Protein AF-A0A835X2N9-F1 (afdb_monomer_lite)

Radius of gyration: 21.51 Å; chains: 1; bounding box: 54×40×32 Å

Secondary structure (DSSP, 8-state):
--HHHHHHHHHHHHHHHHHHHHHHHHHHHTTSB-TT--B--S-HHHHHHHHHHHHHHHHH-GGGS-S--TTSTTSHHHHHH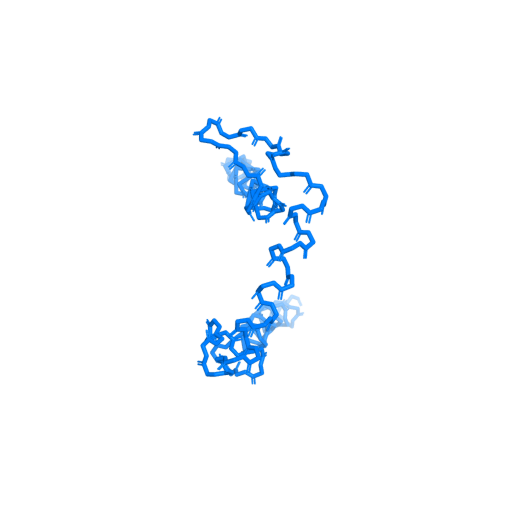HHHHHHHHHHHHHHHH-

Foldseek 3Di:
DPPVVVVVVVVVCVVVVVVVVVVVVCVVQVPQADPVGDGHNDDPVRVVVVVVVVVVVCVVPVPPPPPQPCPDCPHPVVVVVVVCCVVVVVVVVVVVVD

pLDDT: mean 72.79, std 11.53, range [50.09, 89.19]

Structure (mmCIF, N/CA/C/O backbone):
data_AF-A0A835X2N9-F1
#
_entry.id   AF-A0A835X2N9-F1
#
loop_
_atom_site.group_PDB
_atom_site.id
_atom_site.type_symbol
_atom_site.label_atom_id
_atom_site.label_alt_id
_atom_site.label_comp_id
_atom_site.label_asym_id
_atom_site.label_entity_id
_atom_site.label_seq_id
_atom_site.pdbx_PDB_ins_code
_atom_site.Cartn_x
_atom_site.Cartn_y
_atom_site.Cartn_z
_atom_site.occupancy
_atom_site.B_iso_or_equiv
_atom_site.auth_seq_id
_atom_site.auth_comp_id
_atom_site.auth_asym_id
_atom_site.auth_atom_id
_atom_site.pdbx_PDB_model_num
ATOM 1 N N . MET A 1 1 ? 32.858 16.889 -6.149 1.00 55.56 1 MET A N 1
ATOM 2 C 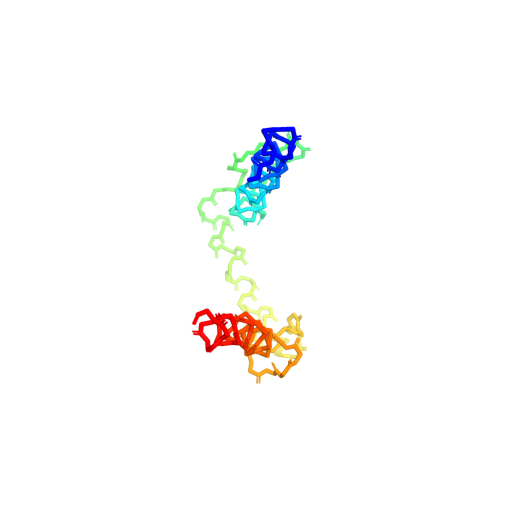CA . MET A 1 1 ? 31.503 17.365 -6.526 1.00 55.56 1 MET A CA 1
ATOM 3 C C . MET A 1 1 ? 31.354 18.827 -6.120 1.00 55.56 1 MET A C 1
ATOM 5 O O . MET A 1 1 ? 31.759 19.172 -5.018 1.00 55.56 1 MET A O 1
ATOM 9 N N . LYS A 1 2 ? 30.849 19.705 -6.999 1.00 61.06 2 LYS A N 1
ATOM 10 C CA . LYS A 1 2 ? 30.684 21.137 -6.683 1.00 61.06 2 LYS A CA 1
ATOM 11 C C . LYS A 1 2 ? 29.569 21.303 -5.637 1.00 61.06 2 LYS A C 1
ATOM 13 O O . LYS A 1 2 ? 28.500 20.720 -5.805 1.00 61.06 2 LYS A O 1
ATOM 18 N N . LYS A 1 3 ? 29.798 22.102 -4.583 1.00 61.25 3 LYS A N 1
ATOM 19 C CA . LYS A 1 3 ? 28.828 22.368 -3.490 1.00 61.25 3 LYS A CA 1
ATOM 20 C C . LYS A 1 3 ? 27.447 22.814 -4.004 1.00 61.25 3 LYS A C 1
ATOM 22 O O . LYS A 1 3 ? 26.436 22.538 -3.371 1.00 61.25 3 LYS A O 1
ATOM 27 N N . THR A 1 4 ? 27.411 23.413 -5.192 1.00 71.94 4 THR A N 1
ATOM 28 C CA . THR A 1 4 ? 26.214 23.842 -5.926 1.00 71.94 4 THR A CA 1
ATOM 29 C C . THR A 1 4 ? 25.251 22.713 -6.304 1.00 71.94 4 THR A C 1
ATOM 31 O O . THR A 1 4 ? 24.072 22.979 -6.482 1.00 71.94 4 THR A O 1
ATOM 34 N N . VAL A 1 5 ? 25.722 21.466 -6.411 1.00 77.56 5 VAL A N 1
ATOM 35 C CA . VAL A 1 5 ? 24.877 20.294 -6.725 1.00 77.56 5 VAL A CA 1
ATOM 36 C C . VAL A 1 5 ? 24.454 19.549 -5.454 1.00 77.56 5 VAL A C 1
ATOM 38 O O . VAL A 1 5 ? 23.429 18.881 -5.433 1.00 77.56 5 VAL A O 1
ATOM 41 N N . PHE A 1 6 ? 25.207 19.700 -4.363 1.00 83.12 6 PHE A N 1
ATOM 42 C CA . PHE A 1 6 ? 24.931 19.000 -3.108 1.00 83.12 6 PHE A CA 1
ATOM 43 C C . PHE A 1 6 ? 23.663 19.530 -2.425 1.00 83.12 6 PHE A C 1
ATOM 45 O O . PHE A 1 6 ? 22.816 18.753 -2.005 1.00 83.12 6 PHE A O 1
ATOM 52 N N . LEU A 1 7 ? 23.494 20.855 -2.386 1.00 85.56 7 LEU A N 1
ATOM 53 C CA . LEU A 1 7 ? 22.331 21.502 -1.774 1.00 85.56 7 LEU A CA 1
ATOM 54 C C . LEU A 1 7 ? 20.977 21.083 -2.394 1.00 85.56 7 LEU A C 1
ATOM 56 O O . LEU 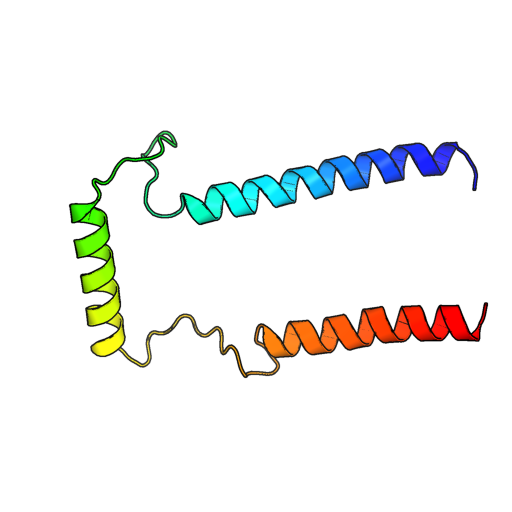A 1 7 ? 20.098 20.681 -1.632 1.00 85.56 7 LEU A O 1
ATOM 60 N N . PRO A 1 8 ? 20.775 21.122 -3.729 1.00 85.19 8 PRO A N 1
ATOM 61 C CA . PRO A 1 8 ? 19.500 20.706 -4.316 1.00 85.19 8 PRO A CA 1
ATOM 62 C C . PRO A 1 8 ? 19.217 19.210 -4.129 1.00 85.19 8 PRO A C 1
ATOM 64 O O . PRO A 1 8 ? 18.066 18.842 -3.914 1.00 85.19 8 PRO A O 1
ATOM 67 N N . ILE A 1 9 ? 20.245 18.353 -4.138 1.00 87.69 9 ILE A N 1
ATOM 68 C CA . ILE A 1 9 ? 20.078 16.915 -3.874 1.00 87.69 9 ILE A CA 1
ATOM 69 C C . ILE A 1 9 ? 19.597 16.686 -2.439 1.00 87.69 9 ILE A C 1
ATOM 71 O O . ILE A 1 9 ? 18.643 15.942 -2.228 1.00 87.69 9 ILE A O 1
ATOM 75 N N . THR A 1 10 ? 20.198 17.355 -1.455 1.00 85.44 10 THR A N 1
ATOM 76 C CA . THR A 1 10 ? 19.779 17.225 -0.054 1.00 85.44 10 THR A CA 1
ATOM 77 C C . THR A 1 10 ? 18.334 17.682 0.148 1.00 85.44 10 THR A C 1
ATOM 79 O O . THR A 1 10 ? 17.566 16.999 0.820 1.00 85.44 10 THR A O 1
ATOM 82 N N . ILE A 1 11 ? 17.930 18.794 -0.475 1.00 87.94 11 ILE A N 1
ATOM 83 C CA . ILE A 1 11 ? 16.545 19.286 -0.407 1.00 87.94 11 ILE A CA 1
ATOM 84 C C . ILE A 1 11 ? 15.578 18.283 -1.048 1.00 87.94 11 ILE A C 1
ATOM 86 O O . ILE A 1 11 ? 14.536 17.992 -0.466 1.00 87.94 11 ILE A O 1
ATOM 90 N N . ALA A 1 12 ? 15.930 17.715 -2.204 1.00 85.12 12 ALA A N 1
ATOM 91 C CA . ALA A 1 12 ? 15.100 16.721 -2.879 1.00 85.12 12 ALA A CA 1
ATOM 92 C C . ALA A 1 12 ? 14.923 15.448 -2.037 1.00 85.12 12 ALA A C 1
ATOM 94 O O . ALA A 1 12 ? 13.809 14.949 -1.917 1.00 85.12 12 ALA A O 1
ATOM 95 N N . VAL A 1 13 ? 15.991 14.954 -1.402 1.00 85.69 13 VAL A N 1
ATOM 96 C CA . VAL A 1 13 ? 15.926 13.775 -0.523 1.00 85.69 13 VAL A CA 1
ATOM 97 C C . VAL A 1 13 ? 15.058 14.044 0.708 1.00 85.69 13 VAL A C 1
ATOM 99 O O . VAL A 1 13 ? 14.248 13.196 1.071 1.00 85.69 13 VAL A O 1
ATOM 102 N N . ILE A 1 14 ? 15.167 15.225 1.323 1.00 84.62 14 ILE A N 1
ATOM 103 C CA . ILE A 1 14 ? 14.329 15.601 2.472 1.00 84.62 14 ILE A CA 1
ATOM 104 C C . ILE A 1 14 ? 12.857 15.732 2.057 1.00 84.62 14 ILE A C 1
ATOM 106 O O . ILE A 1 14 ? 11.978 15.231 2.756 1.00 84.62 14 ILE A O 1
ATOM 110 N N . ALA A 1 15 ? 12.579 16.377 0.922 1.00 81.00 15 ALA A N 1
ATOM 111 C CA . ALA A 1 15 ? 11.220 16.580 0.426 1.00 81.00 15 ALA A CA 1
ATOM 112 C C . ALA A 1 15 ? 10.547 15.264 0.007 1.00 81.00 15 ALA A C 1
ATOM 114 O O . ALA A 1 15 ? 9.396 15.022 0.348 1.00 81.00 15 ALA A O 1
ATOM 115 N N . LEU A 1 16 ? 11.263 14.386 -0.697 1.00 77.44 16 LEU A N 1
ATOM 116 C CA . LEU A 1 16 ? 10.736 13.080 -1.095 1.00 77.44 16 LEU A CA 1
ATOM 117 C C . LEU A 1 16 ? 10.617 12.128 0.101 1.00 77.44 16 LEU A C 1
ATOM 119 O O . LEU A 1 16 ? 9.627 11.409 0.224 1.00 77.44 16 LEU A O 1
ATOM 123 N N . GLY A 1 17 ? 11.591 12.156 1.014 1.00 71.75 17 GLY A N 1
ATOM 124 C CA . GLY A 1 17 ? 11.573 11.351 2.232 1.00 71.75 17 GLY A CA 1
ATOM 125 C C . GLY A 1 17 ? 10.417 11.712 3.165 1.00 71.75 17 GLY A C 1
ATOM 126 O O . GLY A 1 17 ? 9.790 10.816 3.724 1.00 71.75 17 GLY A O 1
ATOM 127 N N . SER A 1 18 ? 10.079 12.999 3.298 1.00 67.00 18 SER A N 1
ATOM 128 C CA . SER A 1 18 ? 8.966 13.441 4.150 1.00 67.00 18 SER A CA 1
ATOM 129 C C . SER A 1 18 ? 7.591 13.049 3.598 1.00 67.00 18 SER A C 1
ATOM 131 O O . SER A 1 18 ? 6.697 12.730 4.380 1.00 67.00 18 SER A O 1
ATOM 133 N N . MET A 1 19 ? 7.425 12.982 2.273 1.00 63.72 19 MET A N 1
ATOM 134 C CA . MET A 1 19 ? 6.178 12.520 1.647 1.00 63.72 19 MET A CA 1
ATOM 135 C C . MET A 1 19 ? 5.921 11.023 1.863 1.00 63.72 19 MET A C 1
ATOM 137 O O . MET A 1 19 ? 4.767 10.614 1.986 1.00 63.72 19 MET A O 1
ATOM 141 N N . GLY A 1 20 ? 6.975 10.208 1.984 1.00 61.84 20 GLY A N 1
ATOM 142 C CA . GLY A 1 20 ? 6.842 8.776 2.268 1.00 61.84 20 GLY A CA 1
ATOM 143 C C . GLY A 1 20 ? 6.165 8.487 3.612 1.00 61.84 20 GLY A C 1
ATOM 144 O O . GLY A 1 20 ? 5.319 7.601 3.696 1.00 61.84 20 GLY A O 1
ATOM 145 N N . PHE A 1 21 ? 6.465 9.271 4.654 1.00 57.25 21 PHE A N 1
ATOM 146 C CA . PHE A 1 21 ? 5.884 9.084 5.992 1.00 57.25 21 PHE A CA 1
ATOM 147 C C . PHE A 1 21 ? 4.387 9.400 6.060 1.00 57.25 21 PHE A C 1
ATOM 149 O O . PHE A 1 21 ? 3.662 8.763 6.826 1.00 57.25 21 PHE A O 1
ATOM 156 N N . ILE A 1 22 ? 3.911 10.335 5.234 1.00 58.75 22 ILE A N 1
ATOM 157 C CA . ILE A 1 22 ? 2.488 10.684 5.163 1.00 58.75 22 ILE A CA 1
ATOM 158 C C . ILE A 1 22 ? 1.681 9.480 4.666 1.00 58.75 22 ILE A C 1
ATOM 160 O O . ILE A 1 22 ? 0.629 9.187 5.225 1.00 58.75 22 ILE A O 1
ATOM 164 N N . GLY A 1 23 ? 2.202 8.731 3.688 1.00 60.00 23 GLY A N 1
ATOM 165 C CA . GLY A 1 23 ? 1.545 7.533 3.162 1.00 60.00 23 GLY A CA 1
ATOM 166 C C . GLY A 1 23 ? 1.347 6.432 4.209 1.00 60.00 23 GLY A C 1
ATOM 167 O O . GLY A 1 23 ? 0.269 5.850 4.276 1.00 60.00 23 GLY A O 1
ATOM 168 N N . PHE A 1 24 ? 2.341 6.179 5.068 1.00 58.03 24 PHE A N 1
ATOM 169 C CA . PHE A 1 24 ? 2.240 5.153 6.117 1.00 58.03 24 PHE A CA 1
ATOM 170 C C . PHE A 1 24 ? 1.274 5.541 7.236 1.00 58.03 24 PHE A C 1
ATOM 172 O O . PHE A 1 24 ? 0.445 4.724 7.635 1.00 58.03 24 PHE A O 1
ATOM 179 N N . ALA A 1 25 ? 1.344 6.788 7.711 1.00 59.12 25 ALA A N 1
ATOM 180 C CA . ALA A 1 25 ? 0.410 7.288 8.716 1.00 59.12 25 ALA A CA 1
ATOM 181 C C . ALA A 1 25 ? -1.025 7.287 8.170 1.00 59.12 25 ALA A C 1
ATOM 183 O O . ALA A 1 25 ? -1.948 6.853 8.852 1.00 59.12 25 ALA A O 1
ATOM 184 N N . TYR A 1 26 ? -1.207 7.696 6.913 1.00 58.44 26 TYR A N 1
ATOM 185 C CA . TYR A 1 26 ? -2.505 7.646 6.254 1.00 58.44 26 TYR A CA 1
ATOM 186 C C . TYR A 1 26 ? -3.004 6.201 6.128 1.00 58.44 26 TYR A C 1
ATOM 188 O O . TYR A 1 26 ? -4.118 5.923 6.550 1.00 58.44 26 TYR A O 1
ATOM 196 N N . ALA A 1 27 ? -2.174 5.259 5.665 1.00 59.56 27 ALA A N 1
ATOM 197 C CA . ALA A 1 27 ? -2.531 3.842 5.534 1.00 59.56 27 ALA A CA 1
ATOM 198 C C . ALA A 1 27 ? -2.901 3.167 6.869 1.00 59.56 27 ALA A C 1
ATOM 200 O O . ALA A 1 27 ? -3.783 2.315 6.886 1.00 59.56 27 ALA A O 1
ATOM 201 N N . GLN A 1 28 ? -2.281 3.557 7.989 1.00 60.53 28 GLN A N 1
ATOM 202 C CA . GLN A 1 28 ? -2.641 3.047 9.321 1.00 60.53 28 GLN A CA 1
ATOM 203 C C . GLN A 1 28 ? -3.999 3.562 9.823 1.00 60.53 28 GLN A C 1
ATOM 205 O O . GLN A 1 28 ? -4.639 2.891 10.629 1.00 60.53 28 GLN A O 1
ATOM 210 N N . TYR A 1 29 ? -4.441 4.730 9.351 1.00 59.31 29 TYR A N 1
ATOM 211 C CA . TYR A 1 29 ? -5.724 5.338 9.714 1.00 59.31 29 TYR A CA 1
ATOM 212 C C . TYR A 1 29 ? -6.805 5.195 8.628 1.00 59.31 29 TYR A C 1
ATOM 214 O O . TYR A 1 29 ? -7.972 5.494 8.893 1.00 59.31 29 TYR A O 1
ATOM 222 N N . MET A 1 30 ? -6.460 4.716 7.426 1.00 60.06 30 MET A N 1
ATOM 223 C CA . MET A 1 30 ? -7.405 4.452 6.338 1.00 60.06 30 MET A CA 1
ATOM 224 C C . MET A 1 30 ? -8.421 3.394 6.782 1.00 60.06 30 MET A C 1
ATOM 226 O O . MET A 1 30 ? -8.133 2.202 6.818 1.00 60.06 30 MET A O 1
ATOM 230 N N . GLY A 1 31 ? -9.619 3.856 7.139 1.00 62.38 31 GLY A N 1
ATOM 231 C CA . GLY A 1 31 ? -10.724 3.038 7.649 1.00 62.38 31 GLY A CA 1
ATOM 232 C C . GLY A 1 31 ? -11.314 3.556 8.961 1.00 62.38 31 GLY A C 1
ATOM 233 O O . GLY A 1 31 ? -12.439 3.200 9.300 1.00 62.38 31 GLY A O 1
ATOM 234 N N . ASN A 1 32 ? -10.594 4.435 9.665 1.00 70.81 32 ASN A N 1
ATOM 235 C CA . ASN A 1 32 ? -11.012 5.007 10.943 1.00 70.81 32 ASN A CA 1
ATOM 236 C C . ASN A 1 32 ? -10.791 6.530 11.014 1.00 70.81 32 ASN A C 1
ATOM 238 O O . ASN A 1 32 ? -10.307 7.063 12.019 1.00 70.81 32 ASN A O 1
ATOM 242 N N . VAL A 1 33 ? -11.102 7.211 9.907 1.00 71.75 33 VAL A N 1
ATOM 243 C CA . VAL A 1 33 ? -11.005 8.667 9.755 1.00 71.75 33 VAL A CA 1
ATOM 244 C C . VAL A 1 33 ? -12.379 9.284 9.519 1.00 71.75 33 VAL A C 1
ATOM 246 O O . VAL A 1 33 ? -13.149 8.798 8.692 1.00 71.75 33 VAL A O 1
ATOM 249 N N . GLY A 1 34 ? -12.681 10.349 10.261 1.00 67.56 34 GLY A N 1
ATOM 250 C CA . GLY A 1 34 ? -13.904 11.137 10.122 1.00 67.56 34 GLY A CA 1
ATOM 251 C C . GLY A 1 34 ? -13.871 12.047 8.900 1.00 67.56 34 GLY A C 1
ATOM 252 O O . GLY A 1 34 ? -12.841 12.205 8.241 1.00 67.56 34 GLY A O 1
ATOM 253 N N . SER A 1 35 ? -15.004 12.681 8.595 1.00 72.00 35 SER A N 1
ATOM 254 C CA . SER A 1 35 ? -15.142 13.572 7.434 1.00 72.00 35 SER A CA 1
ATOM 255 C C . SER A 1 35 ? -14.200 14.779 7.461 1.00 72.00 35 SER A C 1
ATOM 257 O O . SER A 1 35 ? -13.930 15.347 6.406 1.00 72.00 35 SER A O 1
ATOM 259 N N . ALA A 1 36 ? -13.698 15.173 8.637 1.00 76.06 36 ALA A N 1
ATOM 260 C CA . ALA A 1 36 ? -12.722 16.250 8.789 1.00 76.06 36 ALA A CA 1
ATOM 261 C C . ALA A 1 36 ? -11.301 15.733 9.096 1.00 76.06 36 ALA A C 1
ATOM 263 O O . ALA A 1 36 ? -10.419 16.518 9.442 1.00 76.06 36 ALA A O 1
ATOM 264 N N . GLY A 1 37 ? -11.053 14.427 8.934 1.00 67.00 37 GLY A N 1
ATOM 265 C CA . GLY A 1 37 ? -9.752 13.802 9.181 1.00 67.00 37 GLY A CA 1
ATOM 266 C C . GLY A 1 37 ? -9.502 13.435 10.644 1.00 67.00 37 GLY A C 1
ATOM 267 O O . GLY A 1 37 ? -8.359 13.166 11.013 1.00 67.00 37 GLY A O 1
ATOM 268 N N . GLU A 1 38 ? -10.539 13.416 11.488 1.00 72.50 38 GLU A N 1
ATOM 269 C CA . GLU A 1 38 ? -10.405 12.966 12.871 1.00 72.50 38 GLU A CA 1
ATOM 270 C C . GLU A 1 38 ? -10.069 11.480 12.914 1.00 72.50 38 GLU A C 1
ATOM 272 O O . GLU A 1 38 ? -10.756 10.662 12.308 1.00 72.50 38 GLU A O 1
ATOM 277 N N . THR A 1 39 ? -9.038 11.116 13.662 1.00 69.75 39 THR A N 1
ATOM 278 C CA . THR A 1 39 ? -8.670 9.717 13.875 1.00 69.75 39 THR A CA 1
ATOM 279 C C . THR A 1 39 ? -9.474 9.126 15.037 1.00 69.75 39 THR A C 1
ATOM 281 O O . THR A 1 39 ? -9.781 9.838 15.992 1.00 69.75 39 THR A O 1
ATOM 284 N N . GLY A 1 40 ? -9.832 7.837 14.984 1.00 70.38 40 GLY A N 1
ATOM 285 C CA . GLY A 1 40 ? -10.497 7.174 16.120 1.00 70.38 40 GLY A CA 1
ATOM 286 C C . GLY A 1 40 ? -12.031 7.166 16.099 1.00 70.38 40 GLY A C 1
ATOM 287 O O . GLY A 1 40 ? -12.626 7.025 17.161 1.00 70.38 40 GLY A O 1
ATOM 288 N N . GLN A 1 41 ? -12.673 7.333 14.939 1.00 74.25 41 GLN A N 1
ATOM 289 C CA . GLN A 1 41 ? -14.141 7.402 14.812 1.00 74.25 41 GLN A CA 1
ATOM 290 C C . GLN A 1 41 ? -14.888 6.155 15.308 1.00 74.25 41 GLN A C 1
ATOM 292 O O . GLN A 1 41 ? -15.912 6.270 15.970 1.00 74.25 41 GLN A O 1
ATOM 297 N N . ASN A 1 42 ? -14.377 4.973 14.988 1.00 75.00 42 ASN A N 1
ATOM 298 C CA . ASN A 1 42 ? -14.964 3.693 15.340 1.00 75.00 42 ASN A CA 1
ATOM 299 C C . ASN A 1 42 ? -14.377 3.190 16.661 1.00 75.00 42 ASN A C 1
ATOM 301 O O . ASN A 1 42 ? -13.161 3.210 16.889 1.00 75.00 42 ASN A O 1
ATOM 305 N N . THR A 1 43 ? -15.245 2.648 17.502 1.00 82.25 43 THR A N 1
ATOM 306 C CA . THR A 1 43 ? -14.866 1.912 18.709 1.00 82.25 43 THR A CA 1
ATOM 307 C C . THR A 1 43 ? -14.167 0.591 18.362 1.00 82.25 43 THR A C 1
ATOM 309 O O . THR A 1 43 ? -14.180 0.124 17.220 1.00 82.25 43 THR A O 1
ATOM 312 N N . LEU A 1 44 ? -13.532 -0.049 19.350 1.00 78.44 44 LEU A N 1
ATOM 313 C CA . LEU A 1 44 ? -12.866 -1.344 19.148 1.00 78.44 44 LEU A CA 1
ATOM 314 C C . LEU A 1 44 ? -13.844 -2.441 18.690 1.00 78.44 44 LEU A C 1
ATOM 316 O O . LEU A 1 44 ? -13.495 -3.268 17.852 1.00 78.44 44 LEU A O 1
ATOM 320 N N . GLU A 1 45 ? -15.069 -2.430 19.214 1.00 82.69 45 GLU A N 1
ATOM 321 C CA . GLU A 1 45 ? -16.105 -3.406 18.862 1.00 82.69 45 GLU A CA 1
ATOM 322 C C . GLU A 1 45 ? -16.578 -3.227 17.415 1.00 82.69 45 GLU A C 1
ATOM 324 O O . GLU A 1 45 ? -16.687 -4.197 16.668 1.00 82.69 45 GLU A O 1
ATOM 329 N N . GLU A 1 46 ? -16.783 -1.985 16.978 1.00 81.75 46 GLU A N 1
ATOM 330 C CA . GLU A 1 46 ? -17.159 -1.691 15.592 1.00 81.75 46 GLU A CA 1
ATOM 331 C C . GLU A 1 46 ? -16.068 -2.123 14.609 1.00 81.75 46 GLU A C 1
ATOM 333 O O . GLU A 1 46 ? -16.383 -2.709 13.572 1.00 81.75 46 GLU A O 1
ATOM 338 N N . HIS A 1 47 ? -14.788 -1.941 14.955 1.00 79.69 47 HIS A N 1
ATOM 339 C CA . HIS A 1 47 ? -13.682 -2.491 14.164 1.00 79.69 47 HIS A CA 1
ATOM 340 C C . HIS A 1 47 ? -13.721 -4.016 14.093 1.00 79.69 47 HIS A C 1
ATOM 342 O O . HIS A 1 47 ? -13.510 -4.588 13.023 1.00 79.69 47 HIS A O 1
ATOM 348 N N . LEU A 1 48 ? -13.991 -4.683 15.218 1.00 82.62 48 LEU A N 1
ATOM 349 C CA . LEU A 1 48 ? -14.054 -6.140 15.277 1.00 82.62 48 LEU A CA 1
ATOM 350 C C . LEU A 1 48 ? -15.194 -6.684 14.404 1.00 82.62 48 LEU A C 1
ATOM 352 O O . LEU A 1 48 ? -15.025 -7.682 13.699 1.00 82.62 48 LEU A O 1
ATOM 356 N N . GLN A 1 49 ? -16.341 -6.007 14.408 1.00 85.75 49 GLN A N 1
ATOM 357 C CA . GLN A 1 49 ? -17.471 -6.342 13.546 1.00 85.75 49 GLN A CA 1
ATOM 358 C C . GLN A 1 49 ? -17.166 -6.085 12.068 1.00 85.75 49 GLN A C 1
ATOM 360 O O . GLN A 1 49 ? -17.486 -6.932 11.233 1.00 85.75 49 GLN A O 1
ATOM 365 N N . LEU A 1 50 ? -16.516 -4.966 11.732 1.00 83.62 50 LEU A N 1
ATOM 366 C CA . LEU A 1 50 ? -16.105 -4.673 10.357 1.00 83.62 50 LEU A CA 1
ATOM 367 C C . LEU A 1 50 ? -15.134 -5.736 9.826 1.00 83.62 50 LEU A C 1
ATOM 369 O O . LEU A 1 50 ? -15.303 -6.226 8.712 1.00 83.62 50 LEU A O 1
ATOM 373 N N . ALA A 1 51 ? -14.154 -6.127 10.646 1.00 80.69 51 ALA A N 1
ATOM 374 C CA . ALA A 1 51 ? -13.177 -7.153 10.302 1.00 80.69 51 ALA A CA 1
ATOM 375 C C . ALA A 1 51 ? -13.840 -8.516 10.062 1.00 80.69 51 ALA A C 1
ATOM 377 O O . ALA A 1 51 ? -13.527 -9.185 9.079 1.00 80.69 51 ALA A O 1
ATOM 378 N N . ARG A 1 52 ? -14.802 -8.911 10.907 1.00 82.75 52 ARG A N 1
ATOM 379 C CA . ARG A 1 52 ? -15.577 -10.149 10.713 1.00 82.75 52 ARG A CA 1
ATOM 380 C C . ARG A 1 52 ? -16.365 -10.132 9.410 1.00 82.75 52 ARG A C 1
ATOM 382 O O . ARG A 1 52 ? -16.261 -11.077 8.637 1.00 82.75 52 ARG A O 1
ATOM 389 N N . ARG A 1 53 ? -17.057 -9.030 9.112 1.00 85.88 53 ARG A N 1
ATOM 390 C CA . ARG A 1 53 ? -17.782 -8.879 7.841 1.00 85.88 53 ARG A CA 1
ATOM 391 C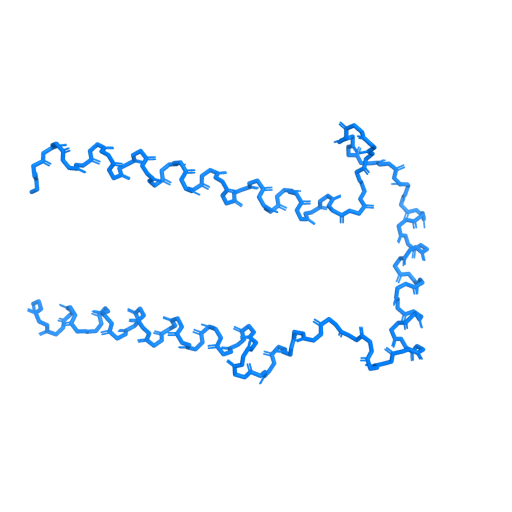 C . ARG A 1 53 ? -16.856 -8.907 6.629 1.00 85.88 53 ARG A C 1
ATOM 393 O O . ARG A 1 53 ? -17.240 -9.443 5.598 1.00 85.88 53 ARG A O 1
ATOM 400 N N . ALA A 1 54 ? -15.650 -8.347 6.734 1.00 80.44 54 ALA A N 1
ATOM 401 C CA . ALA A 1 54 ? -14.664 -8.412 5.659 1.00 80.44 54 ALA A CA 1
ATOM 402 C C . ALA A 1 54 ? -14.216 -9.859 5.390 1.00 80.44 54 ALA A C 1
ATOM 404 O O . ALA A 1 54 ? -14.123 -10.257 4.232 1.00 80.44 54 ALA A O 1
ATOM 405 N N . ILE A 1 55 ? -14.001 -10.658 6.442 1.00 80.56 55 ILE A N 1
ATOM 406 C CA . ILE A 1 55 ? -13.676 -12.088 6.321 1.00 80.56 55 ILE A CA 1
ATOM 407 C C . ILE A 1 55 ? -14.840 -12.848 5.679 1.00 80.56 55 ILE A C 1
ATOM 409 O O . ILE A 1 55 ? -14.637 -13.517 4.670 1.00 80.56 55 ILE A O 1
ATOM 413 N N . GLU A 1 56 ? -16.060 -12.684 6.196 1.00 85.19 56 GLU A N 1
ATOM 414 C CA . GLU A 1 56 ? -17.268 -13.320 5.648 1.00 85.19 56 GLU A CA 1
ATOM 415 C C . GLU A 1 56 ? -17.487 -12.950 4.172 1.00 85.19 56 GLU A C 1
ATOM 417 O O . GLU A 1 56 ? -17.839 -13.800 3.356 1.00 85.19 56 GLU A O 1
ATOM 422 N N . ALA A 1 57 ? -17.237 -11.691 3.797 1.00 79.62 57 ALA A N 1
ATOM 423 C CA . ALA A 1 57 ? -17.359 -11.227 2.419 1.00 79.62 57 ALA A CA 1
ATOM 424 C C . ALA A 1 57 ? -16.332 -11.881 1.482 1.00 79.62 57 ALA A C 1
ATOM 426 O O . ALA A 1 57 ? -16.682 -12.204 0.345 1.00 79.62 57 ALA A O 1
ATOM 427 N N . VAL A 1 58 ? -15.096 -12.092 1.948 1.00 75.44 58 VAL A N 1
ATOM 428 C CA . VAL A 1 58 ? -14.041 -12.791 1.195 1.00 75.44 58 VAL A CA 1
ATOM 429 C C . VAL A 1 58 ? -14.337 -14.287 1.094 1.00 75.44 58 VAL A C 1
ATOM 431 O O . VAL A 1 58 ? -14.189 -14.855 0.015 1.00 75.44 58 VAL A O 1
ATOM 434 N N . GLU A 1 59 ? -14.806 -14.922 2.170 1.00 75.31 59 GLU A N 1
ATOM 435 C CA . GLU A 1 59 ? -15.217 -16.333 2.157 1.00 75.31 59 GLU A CA 1
ATOM 436 C C . GLU A 1 59 ? -16.403 -16.576 1.216 1.00 75.31 59 GLU A C 1
ATOM 438 O O . GLU A 1 59 ? -16.421 -17.564 0.483 1.00 75.31 59 GLU A O 1
ATOM 443 N N . ALA A 1 60 ? -17.369 -15.654 1.188 1.00 84.00 60 ALA A N 1
ATOM 444 C CA . ALA A 1 60 ? -18.510 -15.717 0.281 1.00 84.00 60 ALA A CA 1
ATOM 445 C C . ALA A 1 60 ? -18.142 -15.374 -1.174 1.00 84.00 60 ALA A C 1
ATOM 447 O O . ALA A 1 60 ? -18.818 -15.826 -2.098 1.00 84.00 60 ALA A O 1
ATOM 448 N N . ASN A 1 61 ? -17.083 -14.585 -1.394 1.00 75.50 61 ASN A N 1
ATOM 449 C CA . ASN A 1 61 ? -16.649 -14.128 -2.716 1.00 75.50 61 ASN A CA 1
ATOM 450 C C . ASN A 1 61 ? -15.138 -14.346 -2.920 1.00 75.50 61 ASN A C 1
ATOM 452 O O . ASN A 1 61 ? -14.387 -13.380 -3.081 1.00 75.50 61 ASN A O 1
ATOM 456 N N . PRO A 1 62 ? -14.670 -15.605 -2.984 1.00 64.38 62 PRO A N 1
ATOM 457 C CA . PRO A 1 62 ? -13.241 -15.918 -3.068 1.00 64.38 62 PRO A CA 1
ATOM 458 C C . PRO A 1 62 ? -12.566 -15.379 -4.341 1.00 64.38 62 PRO A C 1
ATOM 460 O O . PRO A 1 62 ? -11.353 -15.189 -4.370 1.00 64.38 62 PRO A O 1
ATOM 463 N N . ALA A 1 63 ? -13.342 -15.082 -5.388 1.00 66.81 63 ALA A N 1
ATOM 464 C CA . ALA A 1 63 ? -12.855 -14.475 -6.627 1.00 66.81 63 ALA A CA 1
ATOM 465 C C . ALA A 1 63 ? -12.747 -12.933 -6.580 1.00 66.81 63 ALA A C 1
ATOM 467 O O . ALA A 1 63 ? -12.233 -12.340 -7.523 1.00 66.81 63 ALA A O 1
ATOM 468 N N . ALA A 1 64 ? -13.222 -12.273 -5.516 1.00 63.56 64 ALA A N 1
ATOM 469 C CA . ALA A 1 64 ? -13.271 -10.809 -5.403 1.00 63.56 64 ALA A CA 1
ATOM 470 C C . ALA A 1 64 ? -12.018 -10.178 -4.756 1.00 63.56 64 ALA A C 1
ATOM 472 O O . ALA A 1 64 ? -12.023 -8.989 -4.438 1.00 63.56 64 ALA A O 1
ATOM 473 N N . GLY A 1 65 ? -10.948 -10.954 -4.537 1.00 58.44 65 GLY A N 1
ATOM 474 C CA . GLY A 1 65 ? -9.684 -10.448 -3.985 1.00 58.44 65 GLY A CA 1
ATOM 475 C C . GLY A 1 65 ? -9.069 -9.33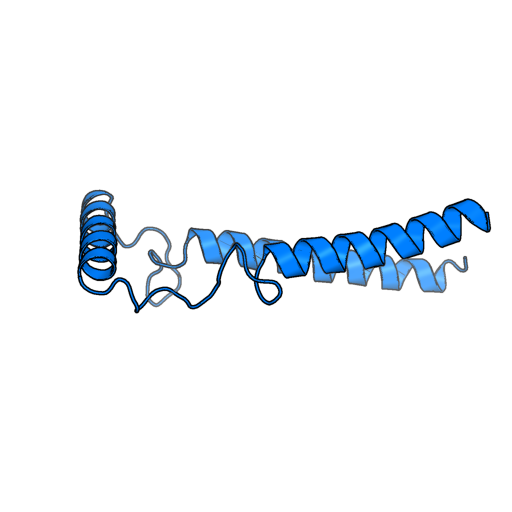3 -4.844 1.00 58.44 65 GLY A C 1
ATOM 476 O O . GLY A 1 65 ? -9.314 -9.282 -6.046 1.00 58.44 65 GLY A O 1
ATOM 477 N N . SER A 1 66 ? -8.244 -8.456 -4.245 1.00 59.16 66 SER A N 1
ATOM 478 C CA . SER A 1 66 ? -7.720 -7.197 -4.835 1.00 59.16 66 SER A CA 1
ATOM 479 C C . SER A 1 66 ? -6.879 -7.337 -6.113 1.00 59.16 66 SER A C 1
ATOM 481 O O . SER A 1 66 ? -6.242 -6.372 -6.536 1.00 59.16 66 SER A O 1
ATOM 483 N N . GLY A 1 67 ? -6.804 -8.533 -6.701 1.00 53.44 67 GLY A N 1
ATOM 484 C CA . GLY A 1 67 ? -6.038 -8.799 -7.909 1.00 53.44 67 GLY A CA 1
ATOM 485 C C . GLY A 1 67 ? -4.554 -8.498 -7.746 1.00 53.44 67 GLY A C 1
ATOM 486 O O . GLY A 1 67 ? -3.886 -8.291 -8.747 1.00 53.44 67 GLY A O 1
ATOM 487 N N . THR A 1 68 ? -4.031 -8.435 -6.514 1.00 52.41 68 THR A N 1
ATOM 488 C CA . THR A 1 68 ? -2.600 -8.259 -6.242 1.00 52.41 68 THR A CA 1
ATOM 489 C C . THR A 1 68 ? -2.019 -9.617 -5.865 1.00 52.41 68 THR A C 1
ATOM 491 O O . THR A 1 68 ? -1.870 -9.930 -4.682 1.00 52.41 68 THR A O 1
ATOM 494 N N . PRO A 1 69 ? -1.764 -10.497 -6.843 1.00 50.09 69 PRO A N 1
ATOM 495 C CA . PRO A 1 69 ? -1.182 -11.789 -6.558 1.00 50.09 69 PRO A CA 1
ATOM 496 C C . PRO A 1 69 ? 0.216 -11.596 -5.964 1.00 50.09 69 PRO A C 1
ATOM 498 O O . PRO A 1 69 ? 1.137 -11.099 -6.602 1.00 50.09 69 PRO A O 1
ATOM 501 N N . VAL A 1 70 ? 0.382 -11.999 -4.704 1.00 53.25 70 VAL A N 1
ATOM 502 C CA . VAL A 1 70 ? 1.674 -11.932 -4.004 1.00 53.25 70 VAL A CA 1
ATOM 503 C C . VAL A 1 70 ? 2.729 -12.780 -4.724 1.00 53.25 70 VAL A C 1
ATOM 505 O O . VAL A 1 70 ? 3.905 -12.460 -4.642 1.00 53.25 70 VAL A O 1
ATOM 508 N N . LEU A 1 71 ? 2.313 -13.810 -5.467 1.00 50.62 71 LEU A N 1
ATOM 509 C CA . LEU A 1 71 ? 3.183 -14.775 -6.148 1.00 50.62 71 LEU A CA 1
ATOM 510 C C . LEU A 1 71 ? 3.274 -14.590 -7.675 1.00 50.62 71 LEU A C 1
ATOM 512 O O . LEU A 1 71 ? 3.900 -15.419 -8.328 1.00 50.62 71 LEU A O 1
ATOM 516 N N . ASP A 1 72 ? 2.668 -13.550 -8.251 1.00 54.28 72 ASP A N 1
ATOM 517 C CA . ASP A 1 72 ? 2.755 -13.300 -9.698 1.00 54.28 72 ASP A CA 1
ATOM 518 C C . ASP A 1 72 ? 3.928 -12.376 -10.040 1.00 54.28 72 ASP A C 1
ATOM 520 O O . ASP A 1 72 ? 4.362 -11.552 -9.225 1.00 54.28 72 ASP A O 1
ATOM 524 N N . ALA A 1 73 ? 4.423 -12.493 -11.269 1.00 53.62 73 ALA A N 1
ATOM 525 C CA . ALA A 1 73 ? 5.510 -11.670 -11.791 1.00 53.62 73 ALA A CA 1
ATOM 526 C C . ALA A 1 73 ? 5.105 -10.192 -11.964 1.00 53.62 73 ALA A C 1
ATOM 528 O O . ALA A 1 73 ? 5.967 -9.318 -11.907 1.00 53.62 73 ALA A O 1
ATOM 529 N N . ASP A 1 74 ? 3.804 -9.914 -12.086 1.00 55.59 74 ASP A N 1
ATOM 530 C CA . ASP A 1 74 ? 3.235 -8.558 -12.092 1.00 55.59 74 ASP A CA 1
ATOM 531 C C . ASP A 1 74 ? 2.836 -8.066 -10.682 1.00 55.59 74 ASP A C 1
ATOM 533 O O . ASP A 1 74 ? 2.345 -6.950 -10.504 1.00 55.59 74 ASP A O 1
ATOM 537 N N . GLY A 1 75 ? 3.048 -8.899 -9.658 1.00 60.25 75 GLY A N 1
ATOM 538 C CA . GLY A 1 75 ? 2.752 -8.614 -8.259 1.00 60.25 75 GLY A CA 1
ATOM 539 C C . GLY A 1 75 ? 3.955 -8.132 -7.444 1.00 60.25 75 GLY A C 1
ATOM 540 O O . GLY A 1 75 ? 5.031 -7.820 -7.955 1.00 60.25 75 GLY A O 1
ATOM 541 N N . VAL A 1 76 ? 3.789 -8.094 -6.119 1.00 64.06 76 VAL A N 1
ATOM 542 C CA . VAL A 1 76 ? 4.806 -7.564 -5.188 1.00 64.06 76 VAL A CA 1
ATOM 543 C C . VAL A 1 76 ? 6.127 -8.341 -5.267 1.00 64.06 76 VAL A C 1
ATOM 545 O O . VAL A 1 76 ? 7.192 -7.725 -5.252 1.00 64.06 76 VAL A O 1
ATOM 548 N N . ILE A 1 77 ? 6.091 -9.674 -5.391 1.00 68.69 77 ILE A N 1
ATOM 549 C CA . ILE A 1 77 ? 7.315 -10.486 -5.496 1.00 68.69 77 ILE A CA 1
ATOM 550 C C . ILE A 1 77 ? 8.029 -10.259 -6.830 1.00 68.69 77 ILE A C 1
ATOM 552 O O . ILE A 1 77 ? 9.250 -10.101 -6.830 1.00 68.69 77 ILE A O 1
ATOM 556 N N . GLY A 1 78 ? 7.300 -10.165 -7.944 1.00 69.00 78 GLY A N 1
ATOM 557 C CA . GLY A 1 78 ? 7.893 -9.793 -9.228 1.00 69.00 78 GLY A CA 1
ATOM 558 C C . GLY A 1 78 ? 8.563 -8.418 -9.181 1.00 69.00 78 GLY A C 1
ATOM 559 O O . GLY A 1 78 ? 9.716 -8.272 -9.593 1.00 69.00 78 GLY A O 1
ATOM 560 N N . GLY A 1 79 ? 7.907 -7.443 -8.544 1.00 74.25 79 GLY A N 1
ATOM 561 C CA . GLY A 1 79 ? 8.483 -6.125 -8.272 1.00 74.25 79 GLY A CA 1
ATOM 562 C C . GLY A 1 79 ? 9.776 -6.180 -7.446 1.00 74.25 79 GLY A C 1
ATOM 563 O O . GLY A 1 79 ? 10.752 -5.516 -7.796 1.00 74.25 79 GLY A O 1
ATOM 564 N N . ILE A 1 80 ? 9.827 -7.005 -6.392 1.00 76.62 80 ILE A N 1
ATOM 565 C CA . ILE A 1 80 ? 11.032 -7.199 -5.562 1.00 76.62 80 ILE A CA 1
ATOM 566 C C . ILE A 1 80 ? 12.172 -7.826 -6.373 1.00 76.62 80 ILE A C 1
ATOM 568 O O . ILE A 1 80 ? 13.317 -7.389 -6.251 1.00 76.62 80 ILE A O 1
ATOM 572 N N . ILE A 1 81 ? 11.878 -8.816 -7.218 1.00 79.50 81 ILE A N 1
ATOM 573 C CA . ILE A 1 81 ? 12.881 -9.478 -8.063 1.00 79.50 81 ILE A CA 1
ATOM 574 C C . ILE A 1 81 ? 13.457 -8.493 -9.085 1.00 79.50 81 ILE A C 1
ATOM 576 O O . ILE A 1 81 ? 14.678 -8.391 -9.210 1.00 79.50 81 ILE A O 1
ATOM 580 N N . ILE A 1 82 ? 12.606 -7.730 -9.778 1.00 79.19 82 ILE A N 1
ATOM 581 C CA . ILE A 1 82 ? 13.041 -6.732 -10.765 1.00 79.19 82 ILE A CA 1
ATOM 582 C C . ILE A 1 82 ? 13.868 -5.638 -10.083 1.00 79.19 82 ILE A C 1
ATOM 584 O O . ILE A 1 82 ? 14.959 -5.308 -10.551 1.00 79.19 82 ILE A O 1
ATOM 588 N N . ALA A 1 83 ? 13.402 -5.111 -8.948 1.00 81.75 83 ALA A N 1
ATOM 589 C CA . ALA A 1 83 ? 14.146 -4.116 -8.184 1.00 81.75 83 ALA A CA 1
ATOM 590 C C . ALA A 1 83 ? 15.509 -4.663 -7.726 1.00 81.75 83 ALA A C 1
ATOM 592 O O . ALA A 1 83 ? 16.535 -4.013 -7.930 1.00 81.75 83 ALA A O 1
ATOM 593 N N . GLY A 1 84 ? 15.545 -5.880 -7.176 1.00 85.62 84 GLY A N 1
ATOM 594 C CA . GLY A 1 84 ? 16.779 -6.546 -6.765 1.00 85.62 84 GLY A CA 1
ATOM 595 C C . GLY A 1 84 ? 17.760 -6.742 -7.922 1.00 85.62 84 GLY A C 1
ATOM 596 O O . GLY A 1 84 ? 18.950 -6.473 -7.766 1.00 85.62 84 GLY A O 1
ATOM 597 N N . ALA A 1 85 ? 17.272 -7.131 -9.100 1.00 87.31 85 ALA A N 1
ATOM 598 C CA . ALA A 1 85 ? 18.096 -7.314 -10.290 1.00 87.31 85 ALA A CA 1
ATOM 599 C C . ALA A 1 85 ? 18.661 -5.989 -10.826 1.00 87.31 85 ALA A C 1
ATOM 601 O O . ALA A 1 85 ? 19.837 -5.922 -11.178 1.00 87.31 85 ALA A O 1
ATOM 602 N N . VAL A 1 86 ? 17.860 -4.921 -10.855 1.00 87.44 86 VAL A N 1
ATOM 603 C CA . VAL A 1 86 ? 18.303 -3.604 -11.337 1.00 87.44 86 VAL A CA 1
ATOM 604 C C . VAL A 1 86 ? 19.308 -2.985 -10.369 1.00 87.44 86 VAL A C 1
ATOM 606 O O . VAL A 1 86 ? 20.421 -2.644 -10.768 1.00 87.44 86 VAL A O 1
ATOM 609 N N . PHE A 1 87 ? 18.956 -2.868 -9.088 1.00 89.19 87 PHE A N 1
ATOM 610 C CA . PHE A 1 87 ? 19.838 -2.243 -8.103 1.00 89.19 87 PHE A CA 1
ATOM 611 C C . PHE A 1 87 ? 21.069 -3.107 -7.801 1.00 89.19 87 PHE A C 1
ATOM 613 O O . PHE A 1 87 ? 22.171 -2.573 -7.682 1.00 89.19 87 PHE A O 1
ATOM 620 N N . GLY A 1 88 ? 20.914 -4.433 -7.747 1.00 87.00 88 GLY A N 1
ATOM 621 C CA . GLY A 1 88 ? 22.026 -5.372 -7.602 1.00 87.00 88 GLY A CA 1
ATOM 622 C C . GLY A 1 88 ? 22.937 -5.411 -8.830 1.00 87.00 88 GLY A C 1
ATOM 623 O O . GLY A 1 88 ? 24.156 -5.433 -8.689 1.00 87.00 88 GLY A O 1
ATOM 624 N N . GLY A 1 89 ? 22.375 -5.346 -10.040 1.00 86.56 89 GLY A N 1
ATOM 625 C CA . GLY A 1 89 ? 23.147 -5.300 -11.283 1.00 86.56 89 GLY A CA 1
ATOM 626 C C . GLY A 1 89 ? 23.960 -4.013 -11.417 1.00 86.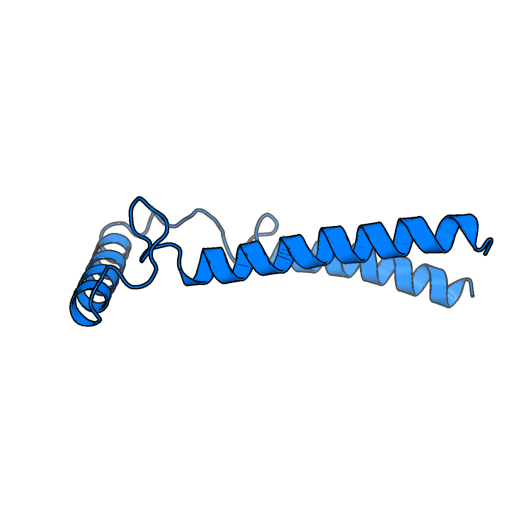56 89 GLY A C 1
ATOM 627 O O . GLY A 1 89 ? 25.144 -4.057 -11.749 1.00 86.56 89 GLY A O 1
ATOM 628 N N . VAL A 1 90 ? 23.358 -2.865 -11.091 1.00 86.50 90 VAL A N 1
ATOM 629 C CA . VAL A 1 90 ? 24.062 -1.575 -11.072 1.00 86.50 90 VAL A CA 1
ATOM 630 C C . VAL A 1 90 ? 25.157 -1.560 -10.003 1.00 86.50 90 VAL A C 1
ATOM 632 O O . VAL A 1 90 ? 26.267 -1.114 -10.292 1.00 86.50 90 VAL A O 1
ATOM 635 N N . SER A 1 91 ? 24.898 -2.069 -8.793 1.00 84.19 91 SER A N 1
ATOM 636 C CA . SER A 1 91 ? 25.917 -2.094 -7.735 1.00 84.19 91 SER A CA 1
ATOM 637 C C . SER A 1 91 ? 27.092 -3.011 -8.087 1.00 84.19 91 SER A C 1
ATOM 639 O O . SER A 1 91 ? 28.241 -2.603 -7.930 1.00 84.19 91 SER A O 1
ATOM 641 N N . ALA A 1 92 ? 26.828 -4.196 -8.646 1.00 85.44 92 ALA A N 1
ATOM 642 C CA . ALA A 1 92 ? 27.860 -5.125 -9.094 1.00 85.44 92 ALA A CA 1
ATOM 643 C C . ALA A 1 92 ? 28.698 -4.538 -10.240 1.00 85.44 92 ALA A C 1
ATOM 645 O O . ALA A 1 92 ? 29.925 -4.613 -10.212 1.00 85.44 92 ALA A O 1
ATOM 646 N N . ALA A 1 93 ? 28.058 -3.894 -11.220 1.00 87.31 93 ALA A N 1
ATOM 647 C CA . ALA A 1 93 ? 28.760 -3.246 -12.324 1.00 87.31 93 ALA A CA 1
ATOM 648 C C . ALA A 1 93 ? 29.675 -2.108 -11.842 1.00 87.31 93 ALA A C 1
ATOM 650 O O . ALA A 1 93 ? 30.789 -1.960 -12.342 1.00 87.31 93 ALA A O 1
ATOM 651 N N . LEU A 1 94 ? 29.232 -1.322 -10.857 1.00 85.12 94 LEU A N 1
ATOM 652 C CA . LEU A 1 94 ? 30.052 -0.276 -10.243 1.00 85.12 94 LEU A CA 1
ATOM 653 C C . LEU A 1 94 ? 31.179 -0.851 -9.375 1.00 85.12 94 LEU A C 1
ATOM 655 O O . LEU A 1 94 ? 32.266 -0.288 -9.378 1.00 85.12 94 LEU A O 1
ATOM 659 N N . ALA A 1 95 ? 30.953 -1.971 -8.683 1.00 81.94 95 ALA A N 1
ATOM 660 C CA . ALA A 1 95 ? 31.968 -2.636 -7.866 1.00 81.94 95 ALA A CA 1
ATOM 661 C C . ALA A 1 95 ? 33.069 -3.314 -8.699 1.00 81.94 95 ALA A C 1
ATOM 663 O O . ALA A 1 95 ? 34.214 -3.345 -8.272 1.00 81.94 95 ALA A O 1
ATOM 664 N N . ILE A 1 96 ? 32.741 -3.844 -9.884 1.00 85.69 96 ILE A N 1
ATOM 665 C CA . ILE A 1 96 ? 33.715 -4.464 -10.803 1.00 85.69 96 ILE A CA 1
ATOM 666 C C . ILE A 1 96 ? 34.495 -3.405 -11.598 1.00 85.69 96 ILE A C 1
ATOM 668 O O . ILE A 1 96 ? 35.628 -3.642 -12.009 1.00 85.69 96 ILE A O 1
ATOM 672 N N . LYS A 1 97 ? 33.878 -2.246 -11.860 1.00 69.56 97 LYS A N 1
ATOM 673 C CA . LYS A 1 97 ? 34.490 -1.136 -12.607 1.00 69.56 97 LYS A CA 1
ATOM 674 C C . LYS A 1 97 ? 35.263 -0.152 -11.711 1.00 69.56 97 LYS A C 1
ATOM 676 O O . LYS A 1 97 ? 35.962 0.706 -12.251 1.00 69.56 97 LYS A O 1
ATOM 681 N N . GLY A 1 98 ? 35.077 -0.238 -10.392 1.00 52.09 98 GLY A N 1
ATOM 682 C CA . GLY A 1 98 ? 35.778 0.541 -9.368 1.00 52.09 98 GLY A CA 1
ATOM 683 C C . GLY A 1 98 ? 37.163 0.001 -9.052 1.00 52.09 98 GLY A C 1
ATOM 684 O O . GLY A 1 98 ? 37.347 -1.231 -9.129 1.00 52.09 98 GLY A O 1
#

Sequence (98 aa):
MKKTVFLPITIAVIALGSMGFIGFAYAQYMGNVGSAGETGQNTLEEHLQLARRAIEAVEANPAAGSGTPVLDADGVIGGIIIAGAVFGGVSAALAIKG